Protein AF-M6Q9D7-F1 (afdb_monomer)

Foldseek 3Di:
DPDDPVPPPLVPPPDQAEAEDEAEADCQLDPDACLVVLQVNLSRYQKYQDDYQAPVNQVVCCVPPVDDDPNGNHHHPVSVCVSNVVAWDDLDPRMTGGPVPPDDPDDVPVPDDD

Sequence (114 aa):
MNTTVQELDLTYFVHLPFDLGICNSVVQYIKGDLRPVFEKLHKIVKYLYFSVPTKEDYIRMKKDISFEDPYAYVRTKKQYLKVIEPYFRRVGFNFLESRLVGDSRFTDELFKDE

Structure (mmCIF, N/CA/C/O backbone):
data_AF-M6Q9D7-F1
#
_entry.id   AF-M6Q9D7-F1
#
loop_
_atom_site.group_PDB
_atom_site.id
_atom_site.type_symbol
_atom_site.label_atom_id
_atom_site.label_alt_id
_atom_site.label_comp_id
_atom_site.label_asym_id
_atom_site.label_entity_id
_atom_site.label_seq_id
_atom_site.pdbx_PDB_ins_code
_atom_site.Cartn_x
_atom_site.Cartn_y
_atom_site.Cartn_z
_atom_site.occupancy
_atom_site.B_iso_or_equiv
_atom_site.auth_seq_id
_atom_site.auth_comp_id
_atom_site.auth_asym_id
_atom_site.auth_atom_id
_atom_site.pdbx_PDB_model_num
ATOM 1 N N . MET A 1 1 ? -22.461 -20.646 0.154 1.00 42.88 1 MET A N 1
ATOM 2 C CA . MET A 1 1 ? -22.672 -19.216 0.452 1.00 42.88 1 MET A CA 1
ATOM 3 C C . MET A 1 1 ? -21.736 -18.442 -0.454 1.00 42.88 1 MET A C 1
ATOM 5 O O . MET A 1 1 ? -20.536 -18.483 -0.229 1.00 42.88 1 MET A O 1
ATOM 9 N N . ASN A 1 2 ? -22.260 -17.862 -1.534 1.00 43.75 2 ASN A N 1
ATOM 10 C CA . ASN A 1 2 ? -21.476 -17.050 -2.462 1.00 43.75 2 ASN A CA 1
ATOM 11 C C . ASN A 1 2 ? -21.620 -15.593 -2.037 1.00 43.75 2 ASN A C 1
ATOM 13 O O . ASN A 1 2 ? -22.408 -14.867 -2.627 1.00 43.75 2 ASN A O 1
ATOM 17 N N . THR A 1 3 ? -20.909 -15.191 -0.989 1.00 48.84 3 THR A N 1
ATOM 18 C CA . THR A 1 3 ? -20.916 -13.795 -0.552 1.00 48.84 3 THR A CA 1
ATOM 19 C C . THR A 1 3 ? -20.088 -12.995 -1.555 1.00 48.84 3 THR A C 1
ATOM 21 O O . THR A 1 3 ? -18.856 -13.026 -1.531 1.00 48.84 3 THR A O 1
ATOM 24 N N . THR A 1 4 ? -20.742 -12.349 -2.517 1.00 59.22 4 THR A N 1
ATOM 25 C CA . THR A 1 4 ? -20.067 -11.448 -3.454 1.00 59.22 4 THR A CA 1
ATOM 26 C C . THR A 1 4 ? -19.868 -10.087 -2.792 1.00 59.22 4 THR A C 1
ATOM 28 O O . THR A 1 4 ? -20.658 -9.648 -1.963 1.00 59.22 4 THR A O 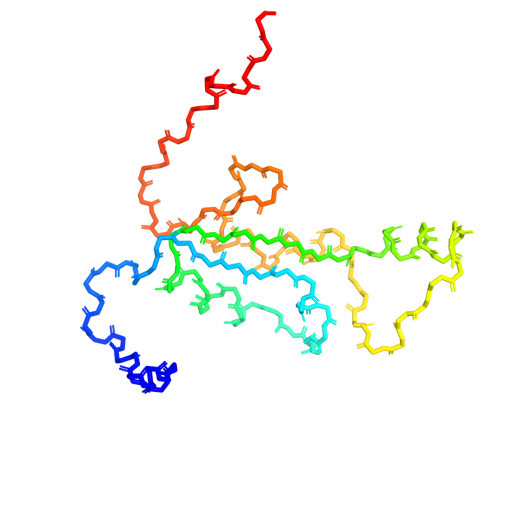1
ATOM 31 N N . VAL A 1 5 ? -18.817 -9.364 -3.190 1.00 54.41 5 VAL A N 1
ATOM 32 C CA . VAL A 1 5 ? -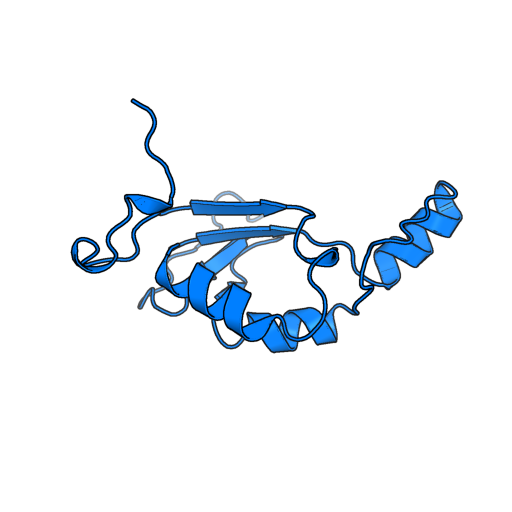18.541 -7.982 -2.737 1.00 54.41 5 VAL A CA 1
ATOM 33 C C . VAL A 1 5 ? -19.733 -7.035 -2.979 1.00 54.41 5 VAL A C 1
ATOM 35 O O . VAL A 1 5 ? -19.831 -5.989 -2.348 1.00 54.41 5 VAL A O 1
ATOM 38 N N . GLN A 1 6 ? -20.649 -7.407 -3.877 1.00 49.91 6 GLN A N 1
ATOM 39 C CA . GLN A 1 6 ? -21.879 -6.678 -4.193 1.00 49.91 6 GLN A CA 1
ATOM 40 C C . GLN A 1 6 ? -22.920 -6.708 -3.060 1.00 49.91 6 GLN A C 1
ATOM 42 O O . GLN A 1 6 ? -23.764 -5.821 -3.023 1.00 49.91 6 GLN A O 1
ATOM 47 N N . GLU A 1 7 ? -22.839 -7.665 -2.130 1.00 51.56 7 GLU A N 1
ATOM 48 C CA . GLU A 1 7 ? -23.734 -7.775 -0.965 1.00 51.56 7 GLU A CA 1
ATOM 49 C C . GLU A 1 7 ? -23.198 -7.044 0.282 1.00 51.56 7 GLU A C 1
ATOM 51 O O . GLU A 1 7 ? -23.861 -7.006 1.316 1.00 51.56 7 GLU A O 1
ATOM 56 N N . LEU A 1 8 ? -22.007 -6.434 0.204 1.00 56.59 8 LEU A N 1
ATOM 57 C CA . LEU A 1 8 ? -21.452 -5.601 1.274 1.00 56.59 8 LEU A CA 1
ATOM 58 C C . LEU A 1 8 ? -22.103 -4.215 1.243 1.00 56.59 8 LEU A C 1
ATOM 60 O O . LEU A 1 8 ? -21.514 -3.240 0.773 1.00 56.59 8 LEU A O 1
ATOM 64 N N . ASP A 1 9 ? -23.333 -4.132 1.738 1.00 58.12 9 ASP A N 1
ATOM 65 C CA . ASP A 1 9 ? -23.979 -2.851 1.985 1.00 58.12 9 ASP A CA 1
ATOM 66 C C . ASP A 1 9 ? -23.222 -2.108 3.101 1.00 58.12 9 ASP A C 1
ATOM 68 O O . ASP A 1 9 ? -23.176 -2.519 4.264 1.00 58.12 9 ASP A O 1
ATOM 72 N N . LEU A 1 10 ? -22.581 -1.001 2.708 1.00 56.72 10 LEU A N 1
ATOM 73 C CA . LEU A 1 10 ? -21.732 -0.178 3.569 1.00 56.72 10 LEU A CA 1
ATOM 74 C C . LEU A 1 10 ? -22.488 0.418 4.763 1.00 56.72 10 LEU A C 1
ATOM 76 O O . LEU A 1 10 ? -21.855 0.816 5.738 1.00 56.72 10 LEU A O 1
ATOM 80 N N . THR A 1 11 ? -23.821 0.466 4.704 1.00 55.94 11 THR A N 1
ATOM 81 C CA . THR A 1 11 ? -24.666 0.985 5.785 1.00 55.94 11 THR A CA 1
ATOM 82 C C . THR A 1 11 ? -24.690 0.087 7.025 1.00 55.94 11 THR A C 1
ATOM 84 O O . THR A 1 11 ? -24.950 0.584 8.120 1.00 55.94 11 THR A O 1
ATOM 87 N N . TYR A 1 12 ? -24.343 -1.201 6.898 1.00 49.62 12 TYR A N 1
ATOM 88 C CA . TYR A 1 12 ? -24.250 -2.132 8.033 1.00 49.62 12 TYR A CA 1
ATOM 89 C C . TYR A 1 12 ? -22.914 -2.059 8.782 1.00 49.62 12 TYR A C 1
ATOM 91 O O . TYR A 1 12 ? -22.766 -2.653 9.853 1.00 49.62 12 TYR A O 1
ATOM 99 N N . PHE A 1 13 ? -21.937 -1.318 8.260 1.00 54.22 13 PHE A N 1
ATOM 100 C CA . PHE A 1 13 ? -20.629 -1.176 8.883 1.00 54.22 13 PHE A CA 1
ATOM 101 C C . PHE A 1 13 ? -20.580 0.086 9.747 1.00 54.22 13 PHE A C 1
ATOM 103 O O . PHE A 1 13 ? -20.191 1.164 9.310 1.00 54.22 13 PHE A O 1
ATOM 110 N N . VAL A 1 14 ? -20.967 -0.074 11.017 1.00 54.22 14 VAL A N 1
ATOM 111 C CA . VAL A 1 14 ? -20.823 0.951 12.074 1.00 54.22 14 VAL A CA 1
ATOM 112 C C . VAL A 1 14 ? -19.335 1.184 12.427 1.00 54.22 14 VAL A C 1
ATOM 114 O O . VAL A 1 14 ? -18.959 2.236 12.941 1.00 54.22 14 VAL A O 1
ATOM 117 N N . HIS A 1 15 ? -18.471 0.221 12.085 1.00 62.22 15 HIS A N 1
ATOM 118 C CA . HIS A 1 15 ? -17.010 0.236 12.220 1.00 62.22 15 HIS A CA 1
ATOM 119 C C . HIS A 1 15 ? -16.356 -0.304 10.938 1.00 62.22 15 HIS A C 1
ATOM 121 O O . HIS A 1 15 ? -17.046 -0.918 10.129 1.00 62.22 15 HIS A O 1
ATOM 127 N N . LEU A 1 16 ? -15.043 -0.090 10.745 1.00 64.81 16 LEU A N 1
ATOM 128 C CA . LEU A 1 16 ? -14.302 -0.627 9.590 1.00 64.81 16 LEU A CA 1
ATOM 129 C C . LEU A 1 16 ? -14.628 -2.127 9.395 1.00 64.81 16 LEU A C 1
ATOM 131 O O . LEU A 1 16 ? -14.366 -2.896 10.319 1.00 64.81 16 LEU A O 1
ATOM 135 N N . PRO A 1 17 ? -15.198 -2.536 8.242 1.00 73.25 17 PRO A N 1
ATOM 136 C CA . PRO A 1 17 ? -15.795 -3.860 8.059 1.00 73.25 17 PRO A CA 1
ATOM 137 C C . PRO A 1 17 ? -14.863 -5.039 8.328 1.00 73.25 17 PRO A C 1
ATOM 139 O O . PRO A 1 17 ? -15.295 -6.075 8.827 1.00 73.25 17 PRO A O 1
ATOM 142 N N . PHE A 1 18 ? -13.598 -4.897 7.932 1.00 88.31 18 PHE A N 1
ATOM 143 C CA . PHE A 1 18 ? -12.624 -5.978 7.952 1.00 88.31 18 PHE A CA 1
ATOM 144 C C . PHE A 1 18 ? -11.378 -5.569 8.721 1.00 88.31 18 PHE A C 1
ATOM 146 O O . PHE A 1 18 ? -10.819 -4.493 8.501 1.00 88.31 18 PHE A O 1
ATOM 153 N N . ASP A 1 19 ? -10.871 -6.462 9.563 1.00 89.31 19 ASP A N 1
ATOM 154 C CA . ASP A 1 19 ? -9.615 -6.215 10.265 1.00 89.31 19 ASP A CA 1
ATOM 155 C C . ASP A 1 19 ? -8.417 -6.191 9.312 1.00 89.31 19 ASP A C 1
ATOM 157 O O . ASP A 1 19 ? -7.535 -5.354 9.469 1.00 89.31 19 ASP A O 1
ATOM 161 N N . LEU A 1 20 ? -8.385 -7.060 8.297 1.00 93.12 20 LEU A N 1
ATOM 162 C CA . LEU A 1 20 ? -7.250 -7.188 7.383 1.00 93.12 20 LEU A CA 1
ATOM 163 C C . LEU A 1 20 ? -7.693 -7.319 5.923 1.00 93.12 20 LEU A C 1
ATOM 165 O O . LEU A 1 20 ? -8.450 -8.218 5.566 1.00 93.12 20 LEU A O 1
ATOM 169 N N . GLY A 1 21 ? -7.141 -6.466 5.063 1.00 94.75 21 GLY A N 1
ATOM 170 C CA . GLY A 1 21 ? -7.118 -6.639 3.615 1.00 94.75 21 GLY A CA 1
ATOM 171 C C . GLY A 1 21 ? -5.734 -7.049 3.118 1.00 94.75 21 GLY A C 1
ATOM 172 O O . GLY A 1 21 ? -4.718 -6.637 3.674 1.00 94.75 21 GLY A O 1
ATOM 173 N N . ILE A 1 22 ? -5.687 -7.815 2.029 1.00 96.44 22 ILE A N 1
ATOM 174 C CA . ILE A 1 22 ? -4.446 -8.176 1.335 1.00 96.44 22 ILE A CA 1
ATOM 175 C C . ILE A 1 22 ? -4.497 -7.584 -0.069 1.00 96.44 22 ILE A C 1
ATOM 177 O O . ILE A 1 22 ? -5.368 -7.915 -0.868 1.00 96.44 22 ILE A O 1
ATOM 181 N N . CYS A 1 23 ? -3.548 -6.707 -0.370 1.00 96.38 23 CYS A N 1
ATOM 182 C CA . CYS A 1 23 ? -3.384 -6.079 -1.671 1.00 96.38 23 CYS A CA 1
ATOM 183 C C . CYS A 1 23 ? -1.934 -6.272 -2.117 1.00 96.38 23 CYS A C 1
ATOM 185 O O . CYS A 1 23 ? -1.064 -5.432 -1.888 1.00 96.38 23 CYS A O 1
ATOM 187 N N . ASN A 1 24 ? -1.673 -7.443 -2.696 1.00 95.62 24 ASN A N 1
ATOM 188 C CA . ASN A 1 24 ? -0.338 -7.880 -3.077 1.00 95.62 24 ASN A CA 1
ATOM 189 C C . ASN A 1 24 ? -0.194 -7.870 -4.596 1.00 95.62 24 ASN A C 1
ATOM 191 O O . ASN A 1 24 ? -0.872 -8.631 -5.277 1.00 95.62 24 ASN A O 1
ATOM 195 N N . SER A 1 25 ? 0.709 -7.038 -5.111 1.00 93.56 25 SER A N 1
ATOM 196 C CA . SER A 1 25 ? 1.141 -7.059 -6.513 1.00 93.56 25 SER A CA 1
ATOM 197 C C . SER A 1 25 ? -0.010 -6.940 -7.520 1.00 93.56 25 SER A C 1
ATOM 199 O O . SER A 1 25 ? 0.012 -7.580 -8.568 1.00 93.56 25 SER A O 1
ATOM 201 N N . VAL A 1 26 ? -1.005 -6.100 -7.219 1.00 95.50 26 VAL A N 1
ATOM 202 C CA . VAL A 1 26 ? -2.125 -5.799 -8.135 1.00 95.50 26 VAL A CA 1
ATOM 203 C C . VAL A 1 26 ? -2.236 -4.320 -8.509 1.00 95.50 26 VAL A C 1
ATOM 205 O O . VAL A 1 26 ? -2.691 -3.986 -9.602 1.00 95.50 26 VAL A O 1
ATOM 208 N N . VAL A 1 27 ? -1.798 -3.404 -7.639 1.00 97.19 27 VAL A N 1
ATOM 209 C CA . VAL A 1 27 ? -1.985 -1.955 -7.847 1.00 97.19 27 VAL A CA 1
ATOM 210 C C . VAL A 1 27 ? -1.168 -1.419 -9.024 1.00 97.19 27 VAL A C 1
ATOM 212 O O . VAL A 1 27 ? -1.569 -0.433 -9.645 1.00 97.19 27 VAL A O 1
ATOM 215 N N . GLN A 1 28 ? -0.068 -2.079 -9.396 1.00 97.25 28 GLN A N 1
ATOM 216 C CA . GLN A 1 28 ? 0.724 -1.691 -10.562 1.00 97.25 28 GLN A CA 1
ATOM 217 C C . GLN A 1 28 ? -0.067 -1.772 -11.876 1.00 97.25 28 GLN A C 1
ATOM 219 O O . GLN A 1 28 ? 0.289 -1.071 -12.815 1.00 97.25 28 GLN A O 1
ATOM 224 N N . TYR A 1 29 ? -1.158 -2.540 -11.946 1.00 97.75 29 TYR A N 1
ATOM 225 C CA . TYR A 1 29 ? -1.987 -2.659 -13.154 1.00 97.75 29 TYR A CA 1
ATOM 226 C C . TYR A 1 29 ? -3.073 -1.584 -13.268 1.00 97.75 29 TYR A C 1
ATOM 228 O O . TYR A 1 29 ? -3.744 -1.474 -14.293 1.00 97.75 29 TYR A O 1
ATOM 236 N N . ILE A 1 30 ? -3.241 -0.745 -12.245 1.00 97.31 30 ILE A N 1
ATOM 237 C CA . ILE A 1 30 ? -4.229 0.334 -12.265 1.00 97.31 30 ILE A CA 1
ATOM 238 C C . ILE A 1 30 ? -3.617 1.557 -12.952 1.00 97.31 30 ILE A C 1
ATOM 240 O O . ILE A 1 30 ? -2.626 2.133 -12.485 1.00 97.31 30 ILE A O 1
ATOM 244 N N . LYS A 1 31 ? -4.223 1.977 -14.065 1.00 95.81 31 LYS A N 1
ATOM 245 C CA . LYS A 1 31 ? -3.842 3.196 -14.790 1.00 95.81 31 LYS A CA 1
ATOM 246 C C . LYS A 1 31 ? -4.341 4.439 -14.055 1.00 95.81 31 LYS A C 1
ATOM 248 O O . LYS A 1 31 ? -5.462 4.465 -13.561 1.00 95.81 31 LYS A O 1
ATOM 253 N N . GLY A 1 32 ? -3.542 5.504 -14.071 1.00 94.88 32 GLY A N 1
ATOM 254 C CA . GLY A 1 32 ? -3.962 6.818 -13.584 1.00 94.88 32 GLY A CA 1
ATOM 255 C C . GLY A 1 32 ? -3.797 7.000 -12.075 1.00 94.88 32 GLY A C 1
ATOM 256 O O . GLY A 1 32 ? -2.813 6.537 -11.485 1.00 94.88 32 GLY A O 1
ATOM 257 N N . ASP A 1 33 ? -4.728 7.751 -11.489 1.00 95.88 33 ASP A N 1
ATOM 258 C CA . ASP A 1 33 ? -4.702 8.166 -10.090 1.00 95.88 33 ASP A CA 1
ATOM 259 C C . ASP A 1 33 ? -5.157 7.045 -9.151 1.00 95.88 33 ASP A C 1
ATOM 261 O O . ASP A 1 33 ? -6.234 6.475 -9.304 1.00 95.88 33 ASP A O 1
ATOM 265 N N . LEU A 1 34 ? -4.328 6.753 -8.152 1.00 97.44 34 LEU A N 1
ATOM 266 C CA . LEU A 1 34 ? -4.571 5.690 -7.182 1.00 97.44 34 LEU A CA 1
ATOM 267 C C . LEU A 1 34 ? -5.293 6.185 -5.921 1.00 97.44 34 LEU A C 1
ATOM 269 O O . LEU A 1 34 ? -5.696 5.361 -5.103 1.00 97.44 34 LEU A O 1
ATOM 273 N N . ARG A 1 35 ? -5.477 7.502 -5.740 1.00 97.31 35 ARG A N 1
ATOM 274 C CA . ARG A 1 35 ? -6.147 8.059 -4.549 1.00 97.31 35 ARG A CA 1
ATOM 275 C C . ARG A 1 35 ? -7.534 7.449 -4.294 1.00 97.31 35 ARG A C 1
ATOM 277 O O . ARG A 1 35 ? -7.750 7.014 -3.165 1.00 97.31 35 ARG A O 1
ATOM 284 N N . PRO A 1 36 ? -8.430 7.294 -5.294 1.00 96.56 36 PRO A N 1
ATOM 285 C CA . PRO A 1 36 ? -9.744 6.686 -5.059 1.00 96.56 36 PRO A CA 1
ATOM 286 C C . PRO A 1 36 ? -9.665 5.232 -4.570 1.00 96.56 36 PRO A C 1
ATOM 288 O O . PRO A 1 36 ? -10.521 4.780 -3.811 1.00 96.56 36 PRO A O 1
ATOM 291 N N . VAL A 1 37 ? -8.625 4.495 -4.981 1.00 96.25 37 VAL A N 1
ATOM 292 C CA . VAL A 1 37 ? -8.398 3.106 -4.554 1.00 96.25 37 VAL A CA 1
ATOM 293 C C . VAL A 1 37 ? -8.068 3.067 -3.066 1.00 96.25 37 VAL A C 1
ATOM 295 O O . VAL A 1 37 ? -8.722 2.352 -2.308 1.00 96.25 37 VAL A O 1
ATOM 298 N N . PHE A 1 38 ? -7.084 3.860 -2.633 1.00 97.06 38 PHE A N 1
ATOM 299 C CA . PHE A 1 38 ? -6.667 3.885 -1.231 1.00 97.06 38 PHE A CA 1
ATOM 300 C C . PHE A 1 38 ? -7.719 4.516 -0.322 1.00 97.06 38 PHE A C 1
ATOM 302 O O . PHE A 1 38 ? -7.920 4.010 0.778 1.00 97.06 38 PHE A O 1
ATOM 309 N N . GLU A 1 39 ? -8.454 5.527 -0.790 1.00 95.50 39 GLU A N 1
ATOM 310 C CA . GLU A 1 39 ? -9.595 6.084 -0.061 1.00 95.50 39 GLU A CA 1
ATOM 311 C C . GLU A 1 39 ? -10.658 5.019 0.223 1.00 95.50 39 GLU A C 1
ATOM 313 O O . GLU A 1 39 ? -11.150 4.909 1.347 1.00 95.50 39 GLU A O 1
ATOM 318 N N . LYS A 1 40 ? -11.009 4.215 -0.788 1.00 93.56 40 LYS A N 1
ATOM 319 C CA . LYS A 1 40 ? -12.007 3.157 -0.635 1.00 93.56 40 LYS A CA 1
ATOM 320 C C . LYS A 1 40 ? -11.513 2.060 0.305 1.00 93.56 40 LYS A C 1
ATOM 322 O O . LYS A 1 40 ? -12.240 1.685 1.217 1.00 93.56 40 LYS A O 1
ATOM 327 N N . LEU A 1 41 ? -10.280 1.578 0.124 1.00 94.44 41 LEU A N 1
ATOM 328 C CA . LEU A 1 41 ? -9.695 0.548 0.993 1.00 94.44 41 LEU A CA 1
ATOM 329 C C . LEU A 1 41 ? -9.655 1.002 2.455 1.00 94.44 41 LEU A C 1
ATOM 331 O O . LEU A 1 41 ? -10.037 0.253 3.343 1.00 94.44 41 LEU A O 1
ATOM 335 N N . HIS A 1 42 ? -9.258 2.245 2.700 1.00 92.25 42 HIS A N 1
ATOM 336 C CA . HIS A 1 42 ? -9.155 2.836 4.030 1.00 92.25 42 HIS A CA 1
ATOM 337 C C . HIS A 1 42 ? -10.470 2.873 4.816 1.00 92.25 42 HIS A C 1
ATOM 339 O O . HIS A 1 42 ? -10.440 2.765 6.041 1.00 92.25 42 HIS A O 1
ATOM 345 N N . LYS A 1 43 ? -11.607 2.988 4.118 1.00 90.56 43 LYS A N 1
ATOM 346 C CA . LYS A 1 43 ? -12.960 2.925 4.696 1.00 90.56 43 LYS A CA 1
ATOM 347 C C . LYS A 1 43 ? -13.454 1.493 4.921 1.00 90.56 43 LYS A C 1
ATOM 349 O O . LYS A 1 43 ? -14.460 1.300 5.591 1.00 90.56 43 LYS A O 1
ATOM 354 N N . ILE A 1 44 ? -12.778 0.503 4.337 1.00 89.69 44 ILE A N 1
ATOM 355 C CA . ILE A 1 44 ? -13.208 -0.899 4.335 1.00 89.69 44 ILE A CA 1
ATOM 356 C C . ILE A 1 44 ? -12.367 -1.750 5.292 1.00 89.69 44 ILE A C 1
ATOM 358 O O . ILE A 1 44 ? -12.893 -2.674 5.908 1.00 89.69 44 ILE A O 1
ATOM 362 N N . VAL A 1 45 ? -11.071 -1.453 5.424 1.00 92.75 45 VAL A N 1
ATOM 363 C CA . VAL A 1 45 ? -10.144 -2.268 6.216 1.00 92.75 45 VAL A CA 1
ATOM 364 C C . VAL A 1 45 ? -9.486 -1.474 7.335 1.00 92.75 45 VAL A C 1
ATOM 366 O O . VAL A 1 45 ? -9.100 -0.318 7.152 1.00 92.75 45 VAL A O 1
ATOM 369 N N . LYS A 1 46 ? -9.301 -2.123 8.486 1.00 91.44 46 LYS A N 1
ATOM 370 C CA . LYS A 1 46 ? -8.482 -1.628 9.595 1.00 91.44 46 LYS A CA 1
ATOM 371 C C . LYS A 1 46 ? -6.998 -1.691 9.249 1.00 91.44 46 LYS A C 1
ATOM 373 O O . LYS A 1 46 ? -6.287 -0.697 9.399 1.00 91.44 46 LYS A O 1
ATOM 378 N N . TYR A 1 47 ? -6.566 -2.826 8.714 1.00 93.25 47 TYR A N 1
ATOM 379 C CA . TYR A 1 47 ? -5.205 -3.081 8.272 1.00 93.25 47 TYR A CA 1
ATOM 380 C C . TYR A 1 47 ? -5.168 -3.511 6.817 1.00 93.25 47 TYR A C 1
ATOM 382 O O . TYR A 1 47 ? -6.040 -4.225 6.332 1.00 93.25 47 TYR A O 1
ATOM 390 N N . LEU A 1 48 ? -4.123 -3.099 6.115 1.00 96.12 48 LEU A N 1
ATOM 391 C CA . LEU A 1 48 ? -3.850 -3.499 4.750 1.00 96.12 48 LEU A CA 1
ATOM 392 C C . LEU A 1 48 ? -2.430 -4.054 4.691 1.00 96.12 48 LEU A C 1
ATOM 394 O O . LEU A 1 48 ? -1.456 -3.316 4.854 1.00 96.12 48 LEU A O 1
ATOM 398 N N . TYR A 1 49 ? -2.314 -5.350 4.419 1.00 96.81 49 TYR A N 1
ATOM 399 C CA . TYR A 1 49 ? -1.079 -5.892 3.882 1.00 96.81 49 TYR A CA 1
ATOM 400 C C . TYR A 1 49 ? -0.941 -5.388 2.449 1.00 96.81 49 TYR A C 1
ATOM 402 O O . TYR A 1 49 ? -1.782 -5.686 1.595 1.00 96.81 49 TYR A O 1
ATOM 410 N N . PHE A 1 50 ? 0.102 -4.611 2.188 1.00 97.50 50 PHE A N 1
ATOM 411 C CA . PHE A 1 50 ? 0.325 -3.991 0.894 1.00 97.50 50 PHE A CA 1
ATOM 412 C C . PHE A 1 50 ? 1.735 -4.260 0.391 1.00 97.50 50 PHE A C 1
ATOM 414 O O . PHE A 1 50 ? 2.721 -3.958 1.063 1.00 97.50 50 PHE A O 1
ATOM 421 N N . SER A 1 51 ? 1.821 -4.767 -0.833 1.00 97.06 51 SER A N 1
ATOM 422 C CA . SER A 1 51 ? 3.073 -4.914 -1.566 1.00 97.06 51 SER A CA 1
ATOM 423 C C . SER A 1 51 ? 2.857 -4.528 -3.021 1.00 97.06 51 SER A C 1
ATOM 425 O O . SER A 1 51 ? 1.854 -4.872 -3.647 1.00 97.06 51 SER A O 1
ATOM 427 N N . VAL A 1 52 ? 3.817 -3.791 -3.568 1.00 97.06 52 VAL A N 1
ATOM 428 C CA . VAL A 1 52 ? 3.814 -3.374 -4.967 1.00 97.06 52 VAL A CA 1
ATOM 429 C C . VAL A 1 52 ? 5.260 -3.210 -5.432 1.00 97.06 52 VAL A C 1
ATOM 431 O O . VAL A 1 52 ? 6.064 -2.653 -4.679 1.00 97.06 52 VAL A O 1
ATOM 434 N N . PRO A 1 53 ? 5.619 -3.672 -6.641 1.00 96.88 53 PRO A N 1
ATOM 435 C CA . PRO A 1 53 ? 6.944 -3.415 -7.182 1.00 96.88 53 PRO A CA 1
ATOM 436 C C . PRO A 1 53 ? 7.120 -1.920 -7.468 1.00 96.88 53 PRO A C 1
ATOM 438 O O . PRO A 1 53 ? 6.270 -1.262 -8.085 1.00 96.88 53 PRO A O 1
ATOM 441 N N . THR A 1 54 ? 8.244 -1.375 -7.014 1.00 97.44 54 THR A N 1
ATOM 442 C CA . THR A 1 54 ? 8.679 -0.018 -7.349 1.00 97.44 54 THR A CA 1
ATOM 443 C C . THR A 1 54 ? 9.488 -0.005 -8.644 1.00 97.44 54 THR A C 1
ATOM 445 O O . THR A 1 54 ? 9.925 -1.041 -9.145 1.00 97.44 54 THR A O 1
ATOM 448 N N . LYS A 1 55 ? 9.721 1.186 -9.203 1.00 97.75 55 LYS A N 1
ATOM 449 C CA . LYS A 1 55 ? 10.619 1.373 -10.353 1.00 97.75 55 LYS A CA 1
ATOM 450 C C . LYS A 1 55 ? 11.995 0.740 -10.117 1.00 97.75 55 LYS A C 1
ATOM 452 O O . LYS A 1 55 ? 12.533 0.092 -11.006 1.00 97.75 55 LYS A O 1
ATOM 457 N N . GLU A 1 56 ? 12.547 0.924 -8.929 1.00 97.94 56 GLU A N 1
ATOM 458 C CA . GLU A 1 56 ? 13.834 0.387 -8.512 1.00 97.94 56 GLU A CA 1
ATOM 459 C C . GLU A 1 56 ? 13.803 -1.147 -8.431 1.00 97.94 56 GLU A C 1
ATOM 461 O O . GLU A 1 56 ? 14.756 -1.794 -8.866 1.00 97.94 56 GLU A O 1
ATOM 466 N N . ASP A 1 57 ? 12.690 -1.735 -7.976 1.00 97.00 57 ASP A N 1
ATOM 467 C CA . ASP A 1 57 ? 12.502 -3.189 -8.003 1.00 97.00 57 ASP A CA 1
ATOM 468 C C . ASP A 1 57 ? 12.483 -3.726 -9.436 1.00 97.00 57 ASP A C 1
ATOM 470 O O . ASP A 1 57 ? 13.182 -4.693 -9.715 1.00 97.00 57 ASP A O 1
ATOM 474 N N . TYR A 1 58 ? 11.773 -3.074 -10.364 1.00 97.19 58 TYR A N 1
ATOM 475 C CA . TYR A 1 58 ? 11.778 -3.472 -11.778 1.00 97.19 58 TYR A CA 1
ATOM 476 C C . TYR A 1 58 ? 13.165 -3.370 -12.417 1.00 97.19 58 TYR A C 1
ATOM 478 O O . TYR A 1 58 ? 13.551 -4.254 -13.177 1.00 97.19 58 TYR A O 1
ATOM 486 N N . ILE A 1 59 ? 13.941 -2.326 -12.101 1.00 97.62 59 ILE A N 1
ATOM 487 C CA . ILE A 1 59 ?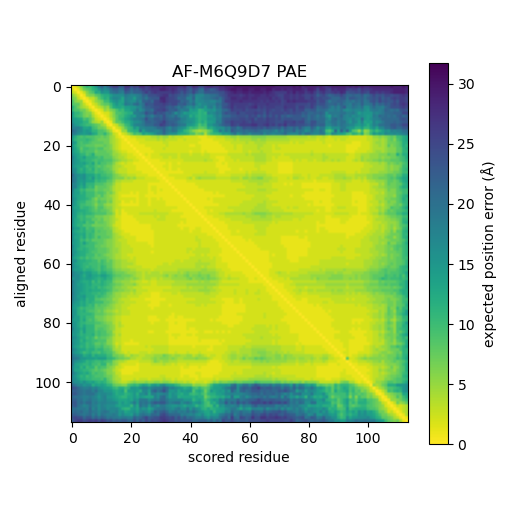 15.327 -2.195 -12.581 1.00 97.62 59 ILE A CA 1
ATOM 488 C C . ILE A 1 59 ? 16.168 -3.379 -12.093 1.00 97.62 59 ILE A C 1
ATOM 490 O O . ILE A 1 59 ? 16.902 -3.977 -12.881 1.00 97.62 59 ILE A O 1
ATOM 494 N N . ARG A 1 60 ? 16.039 -3.741 -10.811 1.00 97.81 60 ARG A N 1
ATOM 495 C CA . ARG A 1 60 ? 16.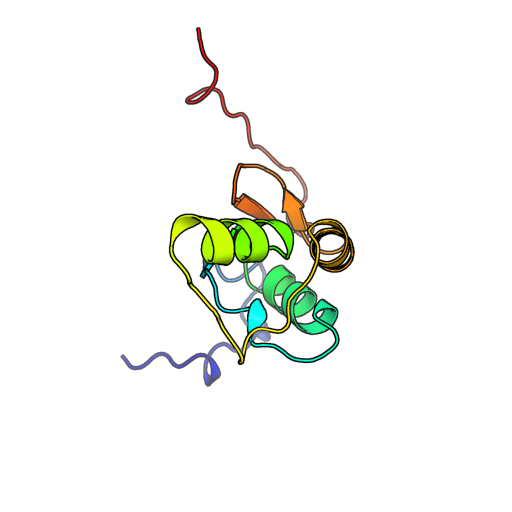735 -4.894 -10.233 1.00 97.81 60 ARG A CA 1
ATOM 496 C C . ARG A 1 60 ? 16.269 -6.208 -10.863 1.00 97.81 60 ARG A C 1
ATOM 498 O O . ARG A 1 60 ? 17.100 -6.995 -11.285 1.00 97.81 60 ARG A O 1
ATOM 505 N N . MET A 1 61 ? 14.963 -6.423 -11.004 1.00 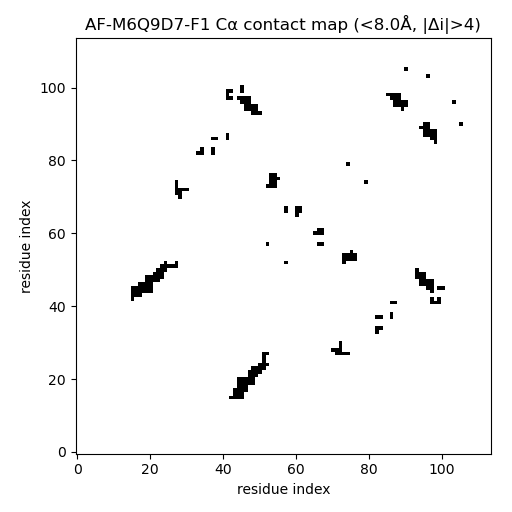96.94 61 MET A N 1
ATOM 506 C CA . MET A 1 61 ? 14.389 -7.632 -11.611 1.00 96.94 61 MET A CA 1
ATOM 507 C C . MET A 1 61 ? 14.815 -7.804 -13.074 1.00 96.94 61 MET A C 1
ATOM 509 O O . MET A 1 61 ? 15.185 -8.901 -13.487 1.00 96.94 61 MET A O 1
ATOM 513 N N . LYS A 1 62 ? 14.845 -6.720 -13.854 1.00 97.00 62 LYS A N 1
ATOM 514 C CA . LYS A 1 62 ? 15.361 -6.753 -15.224 1.00 97.00 62 LYS A CA 1
ATOM 515 C C . LYS A 1 62 ? 16.843 -7.124 -15.258 1.00 97.00 62 LYS A C 1
ATOM 517 O O . LYS A 1 62 ? 17.249 -7.925 -16.091 1.00 97.00 62 LYS A O 1
ATOM 522 N N . LYS A 1 63 ? 17.649 -6.559 -14.357 1.00 97.75 63 LYS A N 1
ATOM 523 C CA . LYS A 1 63 ? 19.087 -6.841 -14.279 1.00 97.75 63 LYS A CA 1
ATOM 524 C C . LYS A 1 63 ? 19.375 -8.282 -13.846 1.00 97.75 63 LYS A C 1
ATOM 526 O O . LYS A 1 63 ? 20.204 -8.939 -14.463 1.00 97.75 63 LYS A O 1
ATOM 531 N N . ASP A 1 64 ? 18.717 -8.741 -12.789 1.00 97.81 64 ASP A N 1
ATOM 532 C CA . ASP A 1 64 ? 19.096 -9.968 -12.087 1.00 97.81 64 ASP A CA 1
ATOM 533 C C . ASP A 1 64 ? 18.440 -11.211 -12.703 1.00 97.81 64 ASP A C 1
ATOM 535 O O . ASP A 1 64 ? 19.039 -12.283 -12.703 1.00 97.81 64 ASP A O 1
ATOM 539 N N . ILE A 1 65 ? 17.220 -11.075 -13.240 1.00 97.44 65 ILE A N 1
ATOM 540 C CA . ILE A 1 65 ? 16.430 -12.204 -13.762 1.00 97.44 65 ILE A CA 1
ATOM 541 C C . ILE A 1 65 ? 15.798 -11.940 -15.138 1.00 97.44 65 ILE A C 1
ATOM 543 O O . ILE A 1 65 ? 14.955 -12.717 -15.573 1.00 97.44 65 ILE A O 1
ATOM 547 N N . SER A 1 66 ? 16.182 -10.864 -15.841 1.00 96.38 66 SER A N 1
ATOM 548 C CA . SER A 1 66 ? 15.625 -10.493 -17.160 1.00 96.38 66 SER A CA 1
ATOM 549 C C . SER A 1 66 ? 14.094 -10.385 -17.193 1.00 96.38 66 SER A C 1
ATOM 551 O O . SER A 1 66 ? 13.468 -10.592 -18.230 1.00 96.38 66 SER A O 1
ATOM 553 N N . PHE A 1 67 ? 13.477 -10.065 -16.054 1.00 96.56 67 PHE A N 1
ATOM 554 C CA . PHE A 1 67 ? 12.028 -9.940 -15.954 1.00 96.56 67 PHE A CA 1
ATOM 555 C C . PHE A 1 67 ? 11.551 -8.575 -16.462 1.00 96.56 67 PHE A C 1
ATOM 557 O O . PHE A 1 67 ? 12.085 -7.533 -16.071 1.00 96.56 67 PHE A O 1
ATOM 564 N N . GLU A 1 68 ? 10.504 -8.588 -17.287 1.00 94.56 68 GLU A N 1
ATOM 565 C CA . GLU A 1 68 ? 9.820 -7.401 -17.797 1.00 94.56 68 GLU A CA 1
ATOM 566 C C . GLU A 1 68 ? 8.300 -7.575 -17.679 1.00 94.56 68 GLU A C 1
ATOM 568 O O . GLU A 1 68 ? 7.758 -8.620 -18.034 1.00 94.56 68 GLU A O 1
ATOM 573 N N . ASP A 1 69 ? 7.609 -6.534 -17.206 1.00 95.25 69 ASP A N 1
ATOM 574 C CA . ASP A 1 69 ? 6.145 -6.483 -17.156 1.00 95.25 69 ASP A CA 1
ATOM 575 C C . ASP A 1 69 ? 5.648 -5.293 -17.996 1.00 95.25 69 ASP A C 1
ATOM 577 O O . ASP A 1 69 ? 5.677 -4.151 -17.523 1.00 95.25 69 ASP A O 1
ATOM 581 N N . PRO A 1 70 ? 5.206 -5.521 -19.248 1.00 95.25 70 PRO A N 1
ATOM 582 C CA . PRO A 1 70 ? 4.756 -4.446 -20.130 1.00 95.25 70 PRO A CA 1
ATOM 583 C C . PRO A 1 70 ? 3.387 -3.871 -19.735 1.00 95.25 70 PRO A C 1
ATOM 585 O O . PRO A 1 70 ? 3.002 -2.816 -20.238 1.00 95.25 70 PRO A O 1
ATOM 588 N N . TYR A 1 71 ? 2.644 -4.543 -18.851 1.00 96.06 71 TYR A N 1
ATOM 589 C CA . TYR A 1 71 ? 1.311 -4.120 -18.419 1.00 96.06 71 TYR A CA 1
ATOM 590 C C . TYR A 1 71 ? 1.348 -3.299 -17.127 1.00 96.06 71 TYR A C 1
ATOM 592 O O . TYR A 1 71 ? 0.362 -2.643 -16.777 1.00 96.06 71 TYR A O 1
ATOM 600 N N . ALA A 1 72 ? 2.476 -3.310 -16.417 1.00 96.88 72 ALA A N 1
ATOM 601 C CA . ALA A 1 72 ? 2.650 -2.551 -15.195 1.00 96.88 72 ALA A CA 1
ATOM 602 C C . ALA A 1 72 ? 2.857 -1.053 -15.456 1.00 96.88 72 ALA A C 1
ATOM 604 O O . ALA A 1 72 ? 3.788 -0.605 -16.127 1.00 96.88 72 ALA A O 1
ATOM 605 N N . TYR A 1 73 ? 2.044 -0.238 -14.793 1.00 97.81 73 TYR A N 1
ATOM 606 C CA . TYR A 1 73 ? 2.270 1.193 -14.651 1.00 97.81 73 TYR A CA 1
ATOM 607 C C . TYR A 1 73 ? 3.321 1.436 -13.563 1.00 97.81 73 TYR A C 1
ATOM 609 O O . TYR A 1 73 ? 3.009 1.589 -12.376 1.00 97.81 73 TYR A O 1
ATOM 617 N N . VAL A 1 74 ? 4.585 1.463 -13.990 1.00 96.81 74 VAL A N 1
ATOM 618 C CA . VAL A 1 74 ? 5.759 1.636 -13.126 1.00 96.81 74 VAL A CA 1
ATOM 619 C C . VAL A 1 74 ? 5.716 2.977 -12.388 1.00 96.81 74 VAL A C 1
ATOM 621 O O . VAL A 1 74 ? 5.587 4.042 -12.993 1.00 96.81 74 VAL A O 1
ATOM 624 N N . ARG A 1 75 ? 5.868 2.930 -11.060 1.00 97.81 75 ARG A N 1
ATOM 625 C CA . ARG A 1 75 ? 5.878 4.103 -10.173 1.00 97.81 75 ARG A CA 1
ATOM 626 C C . ARG A 1 75 ? 7.034 4.019 -9.180 1.00 97.81 75 ARG A C 1
ATOM 628 O O . ARG A 1 75 ? 7.453 2.937 -8.774 1.00 97.81 75 ARG A O 1
ATOM 635 N N . THR A 1 76 ? 7.552 5.171 -8.778 1.00 98.00 76 THR A N 1
ATOM 636 C CA . THR A 1 76 ? 8.575 5.276 -7.732 1.00 98.00 76 THR A CA 1
ATOM 637 C C . THR A 1 76 ? 7.954 5.105 -6.350 1.00 98.00 76 THR A C 1
ATOM 639 O O . THR A 1 76 ? 6.767 5.376 -6.140 1.00 98.00 76 THR A O 1
ATOM 642 N N . LYS A 1 77 ? 8.783 4.756 -5.362 1.00 96.69 77 LYS A N 1
ATOM 643 C CA . LYS A 1 77 ? 8.384 4.742 -3.946 1.00 96.69 77 LYS A CA 1
ATOM 644 C C . LYS A 1 77 ? 7.694 6.047 -3.521 1.00 96.69 77 LYS A C 1
ATOM 646 O O . LYS A 1 77 ? 6.648 6.008 -2.883 1.00 96.69 77 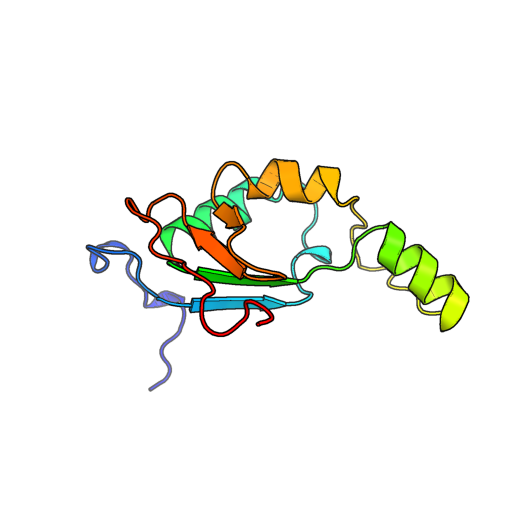LYS A O 1
ATOM 651 N N . LYS A 1 78 ? 8.237 7.206 -3.916 1.00 97.19 78 LYS A N 1
ATOM 652 C CA . LYS A 1 78 ? 7.681 8.528 -3.569 1.00 97.19 78 LYS A CA 1
ATOM 653 C C . LYS A 1 78 ? 6.277 8.740 -4.146 1.00 97.19 78 LYS A C 1
ATOM 655 O O . LYS A 1 78 ? 5.435 9.341 -3.486 1.00 97.19 78 LYS A O 1
ATOM 660 N N . GLN A 1 79 ? 6.019 8.253 -5.361 1.00 97.62 79 GLN A N 1
ATOM 661 C CA . GLN A 1 79 ? 4.695 8.346 -5.982 1.00 97.62 79 GLN A CA 1
ATOM 662 C C . GLN A 1 79 ? 3.658 7.505 -5.232 1.00 97.62 79 GLN A C 1
ATOM 664 O O . GLN A 1 79 ? 2.562 8.002 -4.990 1.00 97.62 79 GLN A O 1
ATOM 669 N N . TYR A 1 80 ? 4.009 6.279 -4.825 1.00 97.50 80 TYR A N 1
ATOM 670 C CA . TYR A 1 80 ? 3.126 5.444 -4.006 1.00 97.50 80 TYR A CA 1
ATOM 671 C C . TYR A 1 80 ? 2.876 6.048 -2.623 1.00 97.50 80 TYR A C 1
ATOM 673 O O . TYR A 1 80 ? 1.728 6.163 -2.206 1.00 97.50 80 TYR A O 1
ATOM 681 N N . LEU A 1 81 ? 3.923 6.500 -1.930 1.00 96.06 81 LEU A N 1
ATOM 682 C CA . LEU A 1 81 ? 3.772 7.103 -0.604 1.00 96.06 81 LEU A CA 1
ATOM 683 C C . LEU A 1 81 ? 2.835 8.316 -0.633 1.00 96.06 81 LEU A C 1
ATOM 685 O O . LEU A 1 81 ? 1.899 8.373 0.157 1.00 96.06 81 LEU A O 1
ATOM 689 N N . LYS A 1 82 ? 2.980 9.204 -1.626 1.00 97.12 82 LYS A N 1
ATOM 690 C CA . LYS A 1 82 ? 2.122 10.390 -1.781 1.00 97.12 82 LYS A CA 1
ATOM 691 C C . LYS A 1 82 ? 0.621 10.067 -1.866 1.00 97.12 82 LYS A C 1
ATOM 693 O O . LYS A 1 82 ? -0.192 10.884 -1.446 1.00 97.12 82 LYS A O 1
ATOM 698 N N . VAL A 1 83 ? 0.244 8.922 -2.441 1.00 97.25 83 VAL A N 1
ATOM 699 C CA . VAL A 1 83 ? -1.170 8.517 -2.580 1.00 97.25 83 VAL A CA 1
ATOM 700 C C . VAL A 1 83 ? -1.668 7.650 -1.422 1.00 97.25 83 VAL A C 1
ATOM 702 O O . VAL A 1 83 ? -2.872 7.592 -1.206 1.00 97.25 83 VAL A O 1
ATOM 705 N N . ILE A 1 84 ? -0.769 6.997 -0.679 1.00 97.38 84 ILE A N 1
ATOM 706 C CA . ILE A 1 84 ? -1.096 6.119 0.457 1.00 97.38 84 ILE A CA 1
ATOM 707 C C . ILE A 1 84 ? -1.194 6.914 1.762 1.00 97.38 84 ILE A C 1
ATOM 709 O O . ILE A 1 84 ? -2.139 6.728 2.527 1.00 97.38 84 ILE A O 1
ATOM 713 N N . GLU A 1 85 ? -0.228 7.801 2.014 1.00 95.62 85 GLU A N 1
ATOM 714 C CA . GLU A 1 85 ? -0.046 8.520 3.282 1.00 95.62 85 GLU A CA 1
ATOM 715 C C . GLU A 1 85 ? -1.277 9.280 3.795 1.00 95.62 85 GLU A C 1
ATOM 717 O O . GLU A 1 85 ? -1.450 9.305 5.017 1.00 95.62 85 GLU A O 1
ATOM 722 N N . PRO A 1 86 ? -2.146 9.875 2.949 1.00 96.06 86 PRO A N 1
ATOM 723 C CA . PRO A 1 86 ? -3.365 10.529 3.428 1.00 96.06 86 PRO A CA 1
ATOM 724 C C . PRO A 1 86 ? -4.366 9.576 4.090 1.00 96.06 86 PRO A C 1
ATOM 726 O O . PRO A 1 86 ? -5.180 10.017 4.893 1.00 96.06 86 PRO A O 1
ATOM 729 N N . TYR A 1 87 ? -4.307 8.282 3.769 1.00 96.19 87 TYR A N 1
ATOM 730 C CA . TYR A 1 87 ? -5.312 7.294 4.164 1.00 96.19 87 TYR A CA 1
ATOM 731 C C . TYR A 1 87 ? -4.754 6.257 5.137 1.00 96.19 87 TYR A C 1
ATOM 733 O O . TYR A 1 87 ? -5.415 5.854 6.090 1.00 96.19 87 TYR A O 1
ATOM 741 N N . PHE A 1 88 ? -3.503 5.853 4.948 1.00 95.12 88 PHE A N 1
ATOM 742 C CA . PHE A 1 88 ? -2.864 4.855 5.787 1.00 95.12 88 PHE A CA 1
ATOM 743 C C . PHE A 1 88 ? -1.598 5.400 6.443 1.00 95.12 88 PHE A C 1
ATOM 745 O O . PHE A 1 88 ? -0.866 6.210 5.872 1.00 95.12 88 PHE A O 1
ATOM 752 N N . ARG A 1 89 ? -1.316 4.909 7.647 1.00 92.44 89 ARG A N 1
ATOM 753 C CA . ARG A 1 89 ? -0.020 5.042 8.319 1.00 92.44 89 ARG A CA 1
ATOM 754 C C . ARG A 1 89 ? 0.711 3.705 8.246 1.00 92.44 89 ARG A C 1
ATOM 756 O O . ARG A 1 89 ? 0.097 2.654 8.401 1.00 92.44 89 ARG A O 1
ATOM 763 N N . ARG A 1 90 ? 2.016 3.727 7.985 1.00 91.75 90 ARG A N 1
ATOM 764 C CA . ARG A 1 90 ? 2.829 2.506 7.972 1.00 91.75 90 ARG A CA 1
ATOM 765 C C . ARG A 1 90 ? 3.153 2.105 9.407 1.00 91.75 90 ARG A C 1
ATOM 767 O O . ARG A 1 90 ? 3.718 2.909 10.137 1.00 91.75 90 ARG A O 1
ATOM 774 N N . VAL A 1 91 ? 2.813 0.872 9.767 1.00 89.56 91 VAL A N 1
ATOM 775 C CA . VAL A 1 91 ? 3.048 0.290 11.102 1.00 89.56 91 VAL A CA 1
ATOM 776 C C . VAL A 1 91 ? 3.949 -0.947 11.046 1.00 89.56 91 VAL A C 1
ATOM 778 O O . VAL A 1 91 ? 4.304 -1.487 12.075 1.00 89.56 91 VAL A O 1
ATOM 781 N N . GLY A 1 92 ? 4.347 -1.389 9.847 1.00 87.00 92 GLY A N 1
ATOM 782 C CA . GLY A 1 92 ? 5.264 -2.514 9.659 1.00 87.00 92 GLY A CA 1
ATOM 783 C C . GLY A 1 92 ? 5.826 -2.587 8.237 1.00 87.00 92 GLY A C 1
ATOM 784 O O . GLY A 1 92 ? 5.565 -1.712 7.401 1.00 87.00 92 GLY A O 1
ATOM 785 N N . PHE A 1 93 ? 6.601 -3.637 7.934 1.00 83.75 93 PHE A N 1
ATOM 786 C CA . PHE A 1 93 ? 7.344 -3.734 6.668 1.00 83.75 93 PHE A CA 1
ATOM 787 C C . PHE A 1 93 ? 6.426 -3.644 5.436 1.00 83.75 93 PHE A C 1
ATOM 789 O O . PHE A 1 93 ? 6.703 -2.831 4.559 1.00 83.75 93 PHE A O 1
ATOM 796 N N . ASN A 1 94 ? 5.283 -4.337 5.457 1.00 92.38 94 ASN A N 1
ATOM 797 C CA . ASN A 1 94 ? 4.219 -4.276 4.441 1.00 92.38 94 ASN A CA 1
ATOM 798 C C . ASN A 1 94 ? 2.841 -4.013 5.062 1.00 92.38 94 ASN A C 1
ATOM 800 O O . ASN A 1 94 ? 1.815 -4.338 4.471 1.00 92.38 94 ASN A O 1
ATOM 804 N N . PHE A 1 95 ? 2.813 -3.479 6.281 1.00 93.12 95 PHE A N 1
ATOM 805 C CA . PHE A 1 95 ? 1.587 -3.349 7.054 1.00 93.12 95 PHE A CA 1
ATOM 806 C C . PHE A 1 95 ? 1.198 -1.883 7.185 1.00 93.12 95 PHE A C 1
ATOM 808 O O . PHE A 1 95 ? 1.970 -1.043 7.666 1.00 93.12 95 PHE A O 1
ATOM 815 N N . LEU A 1 96 ? -0.001 -1.586 6.703 1.00 94.75 96 LEU A N 1
ATOM 816 C CA . LEU A 1 96 ? -0.588 -0.262 6.673 1.00 94.75 96 LEU A CA 1
ATOM 817 C C . LEU A 1 96 ? -1.822 -0.259 7.572 1.00 94.75 96 LEU A C 1
ATOM 819 O O . LEU A 1 96 ? -2.702 -1.097 7.418 1.00 94.75 96 LEU A O 1
ATOM 823 N N . GLU A 1 97 ? -1.903 0.685 8.497 1.00 93.25 97 GLU A N 1
ATOM 824 C CA . GLU A 1 97 ? -3.066 0.880 9.358 1.00 93.25 97 GLU A CA 1
ATOM 825 C C . GLU A 1 97 ? -3.899 2.051 8.849 1.00 93.25 97 GLU A C 1
ATOM 827 O O . GLU A 1 97 ? -3.375 3.118 8.516 1.00 93.25 97 GLU A O 1
ATOM 832 N N . SER A 1 98 ? -5.208 1.842 8.762 1.00 93.50 98 SER A N 1
ATOM 833 C CA . SER A 1 98 ? -6.162 2.869 8.372 1.00 93.50 98 SER A CA 1
ATOM 834 C C . SER A 1 98 ? -6.124 4.030 9.365 1.00 93.50 98 SER A C 1
ATOM 836 O O . SER A 1 98 ? -6.205 3.840 10.576 1.00 93.50 98 SER A O 1
ATOM 838 N N . ARG A 1 99 ? -6.048 5.268 8.865 1.00 90.62 99 ARG A N 1
ATOM 839 C CA . ARG A 1 99 ? -6.118 6.474 9.707 1.00 90.62 99 ARG A CA 1
ATOM 840 C C . ARG A 1 99 ? -7.474 6.710 10.386 1.00 90.62 99 ARG A C 1
ATOM 842 O O . ARG A 1 99 ? -7.536 7.566 11.258 1.00 90.62 99 ARG A O 1
ATOM 849 N N . LEU A 1 100 ? -8.523 5.957 10.034 1.00 89.94 100 LEU A N 1
ATOM 850 C CA . LEU A 1 100 ? -9.807 5.974 10.748 1.00 89.94 100 LEU A CA 1
ATOM 851 C C . LEU A 1 100 ? -9.709 5.228 12.082 1.00 89.94 100 LEU A C 1
ATOM 853 O O . LEU A 1 100 ? -10.566 5.388 12.945 1.00 89.94 100 LEU A O 1
ATOM 857 N N . VAL A 1 101 ? -8.653 4.435 12.277 1.00 83.38 101 VAL A N 1
ATOM 858 C CA . VAL A 1 101 ? -8.322 3.850 13.573 1.00 83.38 101 VAL A CA 1
ATOM 859 C C . VAL A 1 101 ? -7.709 4.948 14.436 1.00 83.38 101 VAL A C 1
ATOM 861 O O . VAL A 1 101 ? -6.597 5.391 14.144 1.00 83.38 101 VAL A O 1
ATOM 864 N N . GLY A 1 102 ? -8.427 5.382 15.476 1.00 71.75 102 GLY A N 1
ATOM 865 C CA . GLY A 1 102 ? -8.020 6.481 16.362 1.00 71.75 102 GLY A CA 1
ATOM 866 C C . GLY A 1 102 ? -6.657 6.253 17.020 1.00 71.75 102 GLY A C 1
ATOM 867 O O . GLY A 1 102 ? -5.682 6.901 16.647 1.00 71.75 102 GLY A O 1
ATOM 868 N N . ASP A 1 103 ? -6.571 5.278 17.927 1.00 68.56 103 ASP A N 1
ATOM 869 C CA . ASP A 1 103 ? -5.346 5.006 18.688 1.00 68.56 103 ASP A CA 1
ATOM 870 C C . ASP A 1 103 ? -4.612 3.783 18.132 1.00 68.56 103 ASP A C 1
ATOM 872 O O . ASP A 1 103 ? -5.042 2.641 18.321 1.00 68.56 103 ASP A O 1
ATOM 876 N N . SER A 1 104 ? -3.490 4.011 17.441 1.00 66.31 104 SER A N 1
ATOM 877 C CA . SER A 1 104 ? -2.582 2.919 17.073 1.00 66.31 104 SER A CA 1
ATOM 878 C C . SER A 1 104 ? -1.969 2.325 18.337 1.00 66.31 104 SER A C 1
ATOM 880 O O . SER A 1 104 ? -1.355 3.044 19.122 1.00 66.31 104 SER A O 1
ATOM 882 N N . ARG A 1 105 ? -2.128 1.015 18.532 1.00 66.06 105 ARG A N 1
ATOM 883 C CA . ARG A 1 105 ? -1.565 0.282 19.679 1.00 66.06 105 ARG A CA 1
ATOM 884 C C . ARG A 1 105 ? -0.405 -0.630 19.293 1.00 66.06 105 ARG A C 1
ATOM 886 O O . ARG A 1 105 ? -0.047 -1.502 20.076 1.00 66.06 105 ARG A O 1
ATOM 893 N N . PHE A 1 106 ? 0.151 -0.482 18.089 1.00 64.94 106 PHE A N 1
ATOM 894 C CA . PHE A 1 106 ? 1.272 -1.323 17.690 1.00 64.94 106 PHE A CA 1
ATOM 895 C C . PHE A 1 106 ? 2.503 -1.011 18.533 1.00 64.94 106 PHE A C 1
ATOM 897 O O . PHE A 1 106 ? 3.084 0.070 18.460 1.00 64.94 106 PHE A O 1
ATOM 904 N N . THR A 1 107 ? 2.888 -2.004 19.323 1.00 58.41 107 THR A N 1
ATOM 905 C CA . THR A 1 107 ? 4.189 -2.122 19.959 1.00 58.41 107 THR A CA 1
ATOM 906 C C . THR A 1 107 ? 4.782 -3.435 19.476 1.00 58.41 107 THR A C 1
ATOM 908 O O . THR A 1 107 ? 4.267 -4.502 19.805 1.00 58.41 107 THR A O 1
ATOM 911 N N . ASP A 1 108 ? 5.852 -3.374 18.690 1.00 62.00 108 ASP A N 1
ATOM 912 C CA . ASP A 1 108 ? 6.486 -4.563 18.109 1.00 62.00 108 ASP A CA 1
ATOM 913 C C . ASP A 1 108 ? 7.384 -5.287 19.126 1.00 62.00 108 ASP A C 1
ATOM 915 O O . ASP A 1 108 ? 8.513 -5.635 18.814 1.00 62.00 108 ASP A O 1
ATOM 919 N N . GLU A 1 109 ? 6.928 -5.478 20.369 1.00 65.62 109 GLU A N 1
ATOM 920 C CA . GLU A 1 109 ? 7.740 -6.092 21.433 1.00 65.62 109 GLU A CA 1
ATOM 921 C C . GLU A 1 109 ? 8.235 -7.489 21.039 1.00 65.62 109 GLU A C 1
ATOM 923 O O . GLU A 1 109 ? 9.400 -7.799 21.241 1.00 65.62 109 GLU A O 1
ATOM 928 N N . LEU A 1 110 ? 7.391 -8.273 20.359 1.00 61.09 110 LEU A N 1
ATOM 929 C CA . LEU A 1 110 ? 7.740 -9.594 19.825 1.00 61.09 110 LEU A CA 1
ATOM 930 C C . LEU A 1 110 ? 8.860 -9.566 18.761 1.00 61.09 110 LEU A C 1
ATOM 932 O O . LEU A 1 110 ? 9.484 -10.594 18.520 1.00 61.09 110 LEU A O 1
ATOM 936 N N . PHE A 1 111 ? 9.088 -8.427 18.098 1.00 59.47 111 PHE A N 1
ATOM 937 C CA . PHE A 1 111 ? 10.041 -8.282 16.987 1.00 59.47 111 PHE A CA 1
ATOM 938 C C . PHE A 1 111 ? 11.171 -7.286 17.282 1.00 59.47 111 PHE A C 1
ATOM 940 O O . PHE A 1 111 ? 11.899 -6.899 16.367 1.00 59.47 111 PHE A 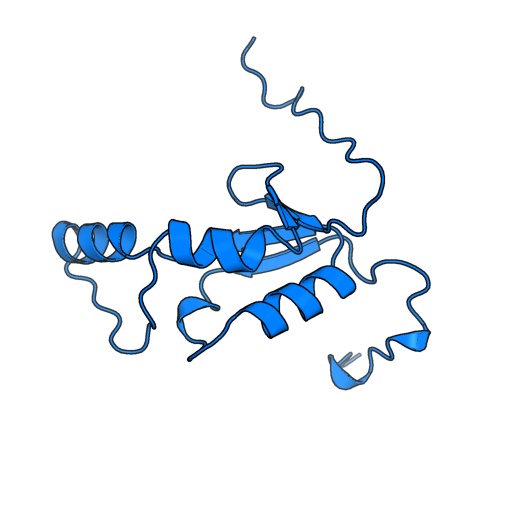O 1
ATOM 947 N N . LY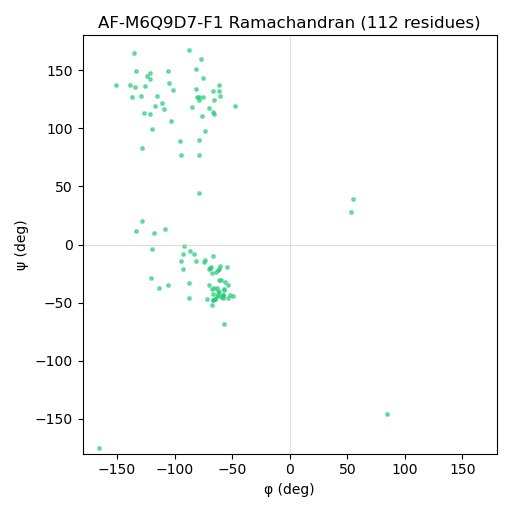S A 1 112 ? 11.303 -6.833 18.532 1.00 55.66 112 LYS A N 1
ATOM 948 C CA . LYS A 1 112 ? 12.490 -6.106 18.980 1.00 55.66 112 LYS A CA 1
ATOM 949 C C . LYS A 1 112 ? 13.571 -7.135 19.286 1.00 55.66 112 LYS A C 1
ATOM 951 O O . LYS A 1 112 ? 13.318 -8.069 20.037 1.00 55.66 112 LYS A O 1
ATOM 956 N N . ASP A 1 113 ? 14.745 -6.962 18.692 1.00 52.47 113 ASP A N 1
ATOM 957 C CA . ASP A 1 113 ? 15.924 -7.736 19.079 1.00 52.47 113 ASP A CA 1
ATOM 958 C C . ASP A 1 113 ? 16.253 -7.440 20.562 1.00 52.47 113 ASP A C 1
ATOM 960 O O . ASP A 1 113 ? 16.146 -6.281 20.982 1.00 52.47 113 ASP A O 1
ATOM 964 N N . GLU A 1 114 ? 16.591 -8.477 21.346 1.00 58.94 114 GLU A N 1
ATOM 965 C CA . GLU A 1 114 ? 17.076 -8.353 22.740 1.00 58.94 114 GLU A CA 1
ATOM 966 C C . GLU A 1 114 ? 18.431 -7.633 22.831 1.00 58.94 114 GLU A C 1
ATOM 968 O O . GLU A 1 114 ? 19.317 -7.899 21.981 1.00 58.94 114 GLU A O 1
#

Organism: NCBI:txid1088542

Radius of gyration: 16.43 Å; Cα contacts (8 Å, |Δi|>4): 122; chains: 1; bounding box: 44×30×43 Å

Solvent-accessible surfac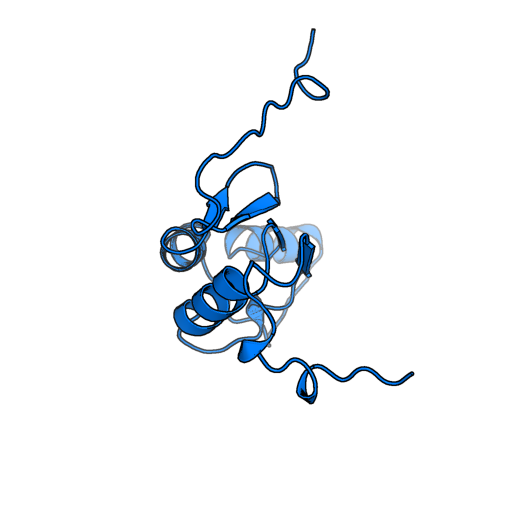e area (backbone atoms only — not comparable to full-atom values): 6978 Å² total; per-residue (Å²): 133,87,85,50,81,86,74,65,60,69,86,77,46,92,54,61,72,30,69,70,40,81,48,67,70,54,70,40,63,54,79,81,81,56,43,69,58,38,54,53,47,35,65,39,20,42,27,34,41,48,47,65,78,31,43,68,50,48,54,48,38,33,70,77,68,70,49,81,66,93,72,48,56,76,39,46,66,68,60,53,46,70,45,38,55,89,34,32,44,80,79,50,99,42,34,29,34,19,63,82,55,82,80,85,80,90,70,66,68,92,75,53,84,132

InterPro domains:
  IPR029063 S-adenosyl-L-methionine-dependent methyltransferase superfamily [SSF53335] (15-104)

Mean predicted aligned error: 7.56 Å

pLDDT: mean 85.37, std 16.86, range [42.88, 98.0]

Secondary structure (DSSP, 8-state):
----GGG--GGG-SS-SEEEEEEES-GGG--S--HHHHHHHHHHEEEEEEE---HHHHHHHHHHH----TT-----HHHHHHHHTTTEEE-SSSEEEETTSSS-----GGGS--

Nearest PDB structures (foldseek):
  8j4o-assembly1_B  TM=3.004E-01  e=1.973E+00  Acinetobacter baumannii
  9j61-assembly8_H  TM=3.790E-01  e=7.064E+00  Streptomyces cinnamoneus